Protein AF-A0A4U1IU85-F1 (afdb_monomer_lite)

Sequence (88 aa):
MSLGDKISTLVQSESERAAGPRRALLVASTALLVGLGLVGLRPSDPNDTNLIDLGMVLTLLALFLLIGAIHTYGRLGPDEGEKGSRGG

Structure (mmCIF, N/CA/C/O backbone):
data_AF-A0A4U1IU85-F1
#
_entry.id   AF-A0A4U1IU85-F1
#
loop_
_atom_site.group_PDB
_atom_site.id
_atom_site.type_symbol
_atom_site.label_atom_id
_atom_site.label_alt_id
_atom_site.label_comp_id
_atom_site.label_asym_id
_atom_site.label_entity_id
_atom_site.label_seq_id
_atom_site.pdbx_PDB_ins_code
_atom_site.Cartn_x
_atom_site.Cartn_y
_atom_site.Cartn_z
_atom_site.occupancy
_atom_site.B_iso_or_equiv
_atom_site.auth_seq_id
_atom_site.auth_comp_id
_atom_site.auth_asym_id
_atom_site.auth_atom_id
_atom_site.pdbx_PDB_model_num
ATOM 1 N N . MET A 1 1 ? -21.950 -17.138 36.194 1.00 54.94 1 MET A N 1
ATOM 2 C CA . MET A 1 1 ? -21.190 -16.705 35.002 1.00 54.94 1 MET A CA 1
ATOM 3 C C . MET A 1 1 ? -19.852 -16.177 35.495 1.00 54.94 1 MET A C 1
ATOM 5 O O . MET A 1 1 ? -19.864 -15.309 36.364 1.00 54.94 1 MET A O 1
ATOM 9 N N . SER A 1 2 ? -18.743 -16.799 35.090 1.00 67.94 2 SER A N 1
ATOM 10 C CA . SER A 1 2 ? -17.425 -16.601 35.710 1.00 67.94 2 SER A CA 1
ATOM 11 C C . SER A 1 2 ? -16.767 -15.302 35.231 1.00 67.94 2 SER A C 1
ATOM 13 O O . SER A 1 2 ? -17.002 -14.871 34.103 1.00 67.94 2 SER A O 1
ATOM 15 N N . LEU A 1 3 ? -15.917 -14.678 36.060 1.00 64.19 3 LEU A N 1
ATOM 16 C CA . LEU A 1 3 ? -15.087 -13.533 35.647 1.00 64.19 3 LEU A CA 1
ATOM 17 C C . LEU A 1 3 ? -14.235 -13.870 34.409 1.00 64.19 3 LEU A C 1
ATOM 19 O O . LEU A 1 3 ? -14.015 -13.006 33.564 1.00 64.19 3 LEU A O 1
ATOM 23 N N . GLY A 1 4 ? -13.807 -15.132 34.283 1.00 64.69 4 GLY A N 1
ATOM 24 C CA . GLY A 1 4 ? -13.034 -15.618 33.139 1.00 64.69 4 GLY A CA 1
ATOM 25 C C . GLY A 1 4 ? -13.800 -15.550 31.816 1.00 64.69 4 GLY A C 1
ATOM 26 O O . GLY A 1 4 ? -13.222 -15.156 30.806 1.00 64.69 4 GLY A O 1
ATOM 27 N N . ASP A 1 5 ? -15.108 -15.826 31.833 1.00 59.25 5 ASP A N 1
ATOM 28 C CA . ASP A 1 5 ? -15.947 -15.772 30.628 1.00 59.25 5 ASP A CA 1
ATOM 29 C C . ASP A 1 5 ? -16.083 -14.328 30.129 1.00 59.25 5 ASP A C 1
ATOM 31 O O . ASP A 1 5 ? -15.989 -14.066 28.934 1.00 59.25 5 ASP A O 1
ATOM 35 N N . LYS A 1 6 ? -16.222 -13.368 31.054 1.00 60.84 6 LYS A N 1
ATOM 36 C CA . LYS A 1 6 ? -16.342 -11.937 30.730 1.00 60.84 6 LYS A CA 1
ATOM 37 C C . LYS A 1 6 ? -15.047 -11.351 30.167 1.00 60.84 6 LYS A C 1
ATOM 39 O O . LYS A 1 6 ? -15.094 -10.588 29.202 1.00 60.84 6 LYS A O 1
ATOM 44 N N .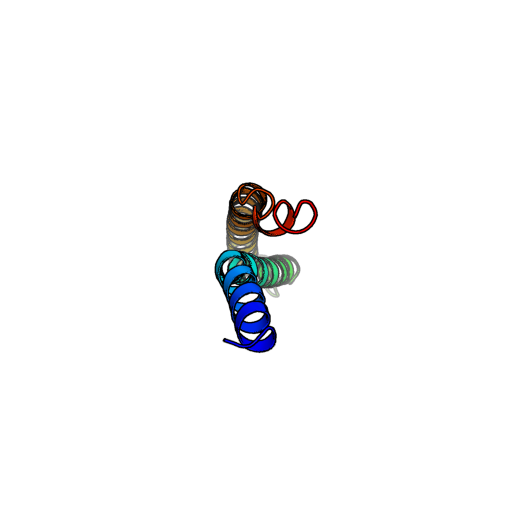 ILE A 1 7 ? -13.899 -11.722 30.739 1.00 60.28 7 ILE A N 1
ATOM 45 C CA . ILE A 1 7 ? -12.578 -11.299 30.246 1.00 60.28 7 ILE A CA 1
ATOM 46 C C . ILE A 1 7 ? -12.326 -11.882 28.853 1.00 60.28 7 ILE A C 1
ATOM 48 O O . ILE A 1 7 ? -11.896 -11.157 27.959 1.00 60.28 7 ILE A O 1
ATOM 52 N N . SER A 1 8 ? -12.653 -13.161 28.645 1.00 56.22 8 SER A N 1
ATOM 53 C CA . SER A 1 8 ? -12.505 -13.808 27.342 1.00 56.22 8 SER A CA 1
ATOM 54 C C . SER A 1 8 ? -13.346 -13.107 26.270 1.00 56.22 8 SER A C 1
ATOM 56 O O . SER A 1 8 ? -12.815 -12.786 25.212 1.00 56.22 8 SER A O 1
ATOM 58 N N . THR A 1 9 ? -14.600 -12.746 26.568 1.00 58.28 9 THR A N 1
ATOM 59 C CA . THR A 1 9 ? -15.462 -12.020 25.619 1.00 58.28 9 THR A CA 1
ATOM 60 C C . THR A 1 9 ? -15.024 -10.577 25.346 1.00 58.28 9 THR A C 1
ATOM 62 O O . THR A 1 9 ? 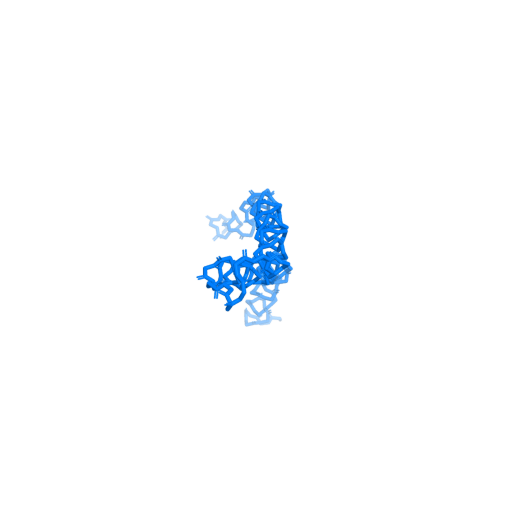-15.160 -10.111 24.218 1.00 58.28 9 THR A O 1
ATOM 65 N N . LEU A 1 10 ? -14.470 -9.865 26.338 1.00 54.09 10 LEU A N 1
ATOM 66 C CA . LEU A 1 10 ? -13.994 -8.484 26.163 1.00 54.09 10 LEU A CA 1
ATOM 67 C C . LEU A 1 10 ? -12.754 -8.428 25.265 1.00 54.09 10 LEU A C 1
ATOM 69 O O . LEU A 1 10 ? -12.762 -7.691 24.282 1.00 54.09 10 LEU A O 1
ATOM 73 N N . VAL A 1 11 ? -11.756 -9.279 25.536 1.00 54.50 11 VAL A N 1
ATOM 74 C CA . VAL A 1 11 ? -10.543 -9.413 24.706 1.00 54.50 11 VAL A CA 1
ATOM 75 C C . VAL A 1 11 ? -10.898 -9.844 23.281 1.00 54.50 11 VAL A C 1
ATOM 77 O O . VAL A 1 11 ? -10.298 -9.383 22.311 1.00 54.50 11 VAL A O 1
ATOM 80 N N . GLN A 1 12 ? -11.893 -10.718 23.136 1.00 53.34 12 GLN A N 1
ATOM 81 C CA . GLN A 1 12 ? -12.338 -11.190 21.830 1.00 53.34 12 GLN A CA 1
ATOM 82 C C . GLN A 1 12 ? -13.061 -10.082 21.040 1.00 53.34 12 GLN A C 1
ATOM 84 O O . GLN A 1 12 ? -12.793 -9.933 19.849 1.00 53.34 12 GLN A O 1
ATOM 89 N N . SER A 1 13 ? -13.871 -9.238 21.695 1.00 51.03 13 SER A N 1
ATOM 90 C CA . SER A 1 13 ? -14.567 -8.119 21.034 1.00 51.03 13 SER A CA 1
ATOM 91 C C . SER A 1 13 ? -13.646 -6.941 20.668 1.00 51.03 13 SER A C 1
ATOM 93 O O . SER A 1 13 ? -13.795 -6.355 19.594 1.00 51.03 13 SER A O 1
ATOM 95 N N . GLU A 1 14 ? -12.647 -6.641 21.509 1.00 52.22 14 GLU A N 1
ATOM 96 C CA . GLU A 1 14 ? -11.614 -5.622 21.255 1.00 52.22 14 GLU A CA 1
ATOM 97 C C . GLU A 1 14 ? -10.732 -6.043 20.063 1.00 52.22 14 GLU A C 1
ATOM 99 O O . GLU A 1 14 ? -10.422 -5.258 19.161 1.00 52.22 14 GLU A O 1
ATOM 104 N N . SER A 1 15 ? -10.413 -7.341 19.997 1.00 59.22 15 SER A N 1
ATOM 105 C CA . SER A 1 15 ? -9.672 -7.948 18.894 1.00 59.22 15 SER A CA 1
ATOM 106 C C . SER A 1 15 ? -10.445 -7.901 17.573 1.00 59.22 15 SER A C 1
ATOM 108 O O . SER A 1 15 ? -9.864 -7.533 16.555 1.00 59.22 15 SER A O 1
ATOM 110 N N . GLU A 1 16 ? -11.745 -8.212 17.547 1.00 59.03 16 GLU A N 1
ATOM 111 C CA . GLU A 1 16 ? -12.528 -8.265 16.301 1.00 59.03 16 GLU A CA 1
ATOM 112 C C . GLU A 1 16 ? -12.721 -6.893 15.642 1.00 59.03 16 GLU A C 1
ATOM 114 O O . GLU A 1 16 ? -12.558 -6.770 14.423 1.00 59.03 16 GLU A O 1
ATOM 119 N N . ARG A 1 17 ? -12.996 -5.845 16.433 1.00 62.75 17 ARG A N 1
ATOM 120 C CA . ARG A 1 17 ? -13.173 -4.474 15.921 1.00 62.75 17 ARG A CA 1
ATOM 121 C C . ARG A 1 17 ? -11.882 -3.912 15.318 1.00 62.75 17 ARG A C 1
ATOM 123 O O . ARG A 1 17 ? -11.922 -3.221 14.299 1.00 62.75 17 ARG A O 1
ATOM 130 N N . ALA A 1 18 ? -10.735 -4.246 15.909 1.00 63.09 18 ALA A N 1
ATOM 131 C CA . ALA A 1 18 ? -9.415 -3.844 15.430 1.00 63.09 18 ALA A CA 1
ATOM 132 C C . ALA A 1 18 ? -8.811 -4.808 14.386 1.00 63.09 18 ALA A C 1
ATOM 134 O O . ALA A 1 18 ? -7.887 -4.419 13.666 1.00 63.09 18 ALA A O 1
ATOM 135 N N . ALA A 1 19 ? -9.312 -6.044 14.259 1.00 67.94 19 ALA A N 1
ATOM 136 C CA . ALA A 1 19 ? -8.725 -7.091 13.415 1.00 67.94 19 ALA A CA 1
ATOM 137 C C . ALA A 1 19 ? -8.735 -6.742 11.923 1.00 67.94 19 ALA A C 1
ATOM 139 O O . ALA A 1 19 ? -7.738 -6.972 11.235 1.00 67.94 19 ALA A O 1
ATOM 140 N N . GLY A 1 20 ? -9.839 -6.187 11.417 1.00 73.88 20 GLY A N 1
ATOM 141 C CA . GLY A 1 20 ? -9.963 -5.771 10.015 1.00 73.88 20 GLY A CA 1
ATOM 142 C C . GLY A 1 20 ? -8.930 -4.701 9.634 1.00 73.88 20 GLY A C 1
ATOM 143 O O . GLY A 1 20 ? -8.095 -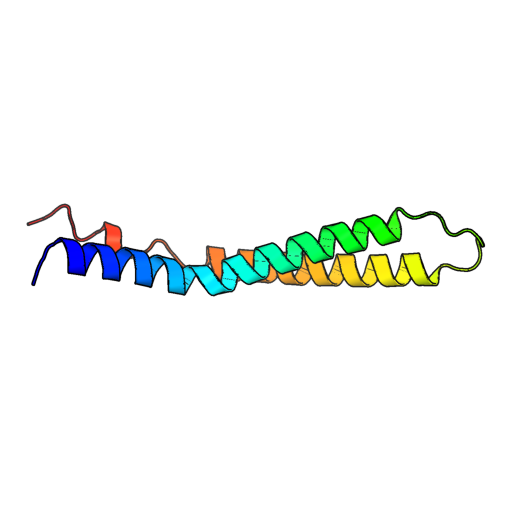4.952 8.760 1.00 73.88 20 GLY A O 1
ATOM 144 N N . PRO A 1 21 ? -8.913 -3.548 10.326 1.00 73.94 21 PRO A N 1
ATOM 145 C CA . PRO A 1 21 ? -7.919 -2.502 10.101 1.00 73.94 21 PRO A CA 1
ATOM 146 C C . PRO A 1 21 ? -6.472 -2.979 10.286 1.00 73.94 21 PRO A C 1
ATOM 148 O O . PRO A 1 21 ? -5.615 -2.637 9.475 1.00 73.94 21 PRO A O 1
ATOM 151 N N . ARG A 1 22 ? -6.181 -3.827 11.287 1.00 77.38 22 ARG A N 1
ATOM 152 C CA . ARG A 1 22 ? -4.834 -4.404 11.474 1.00 77.38 22 ARG A CA 1
ATOM 153 C C . ARG A 1 22 ? -4.381 -5.223 10.272 1.00 77.38 22 ARG A C 1
ATOM 155 O O . ARG A 1 22 ? -3.241 -5.089 9.836 1.00 77.38 22 ARG A O 1
ATOM 162 N N . ARG A 1 23 ? -5.261 -6.070 9.730 1.00 80.81 23 ARG A N 1
ATOM 163 C CA . ARG A 1 23 ? -4.958 -6.865 8.531 1.00 80.81 23 ARG A CA 1
ATOM 164 C C . ARG A 1 23 ? -4.720 -5.964 7.325 1.00 80.81 23 ARG A C 1
ATOM 166 O O . ARG A 1 23 ? -3.760 -6.193 6.598 1.00 80.81 23 ARG A O 1
ATOM 173 N N . ALA A 1 24 ? -5.537 -4.925 7.151 1.00 82.38 24 ALA A N 1
ATOM 174 C CA . ALA A 1 24 ? -5.354 -3.947 6.081 1.00 82.38 24 ALA A CA 1
ATOM 175 C C . ALA A 1 24 ? -3.999 -3.226 6.189 1.00 82.38 24 ALA A C 1
ATOM 177 O O . ALA A 1 24 ? -3.291 -3.119 5.192 1.00 82.38 24 ALA A O 1
ATOM 178 N N . LEU A 1 25 ? -3.595 -2.816 7.397 1.00 83.88 25 LEU A N 1
ATOM 179 C CA . LEU A 1 25 ? -2.284 -2.210 7.649 1.00 83.88 25 LEU A CA 1
ATOM 180 C C . LEU A 1 25 ? -1.130 -3.158 7.314 1.00 83.88 25 LEU A C 1
ATOM 182 O O . LEU A 1 25 ? -0.174 -2.737 6.664 1.00 83.88 25 LEU A O 1
ATOM 186 N N . LEU A 1 26 ? -1.215 -4.428 7.724 1.00 86.88 26 LEU A N 1
ATOM 187 C CA . LEU A 1 26 ? -0.184 -5.426 7.424 1.00 86.88 26 LEU A CA 1
ATOM 188 C C . LEU A 1 26 ? -0.054 -5.657 5.916 1.00 86.88 26 LEU A C 1
ATOM 190 O O . LEU A 1 26 ? 1.044 -5.546 5.378 1.00 86.88 26 LEU A O 1
ATOM 194 N N . VAL A 1 27 ? -1.172 -5.906 5.229 1.00 88.88 27 VAL A N 1
ATOM 195 C CA . VAL A 1 27 ? -1.188 -6.147 3.778 1.00 88.88 27 VAL A CA 1
ATOM 196 C C . 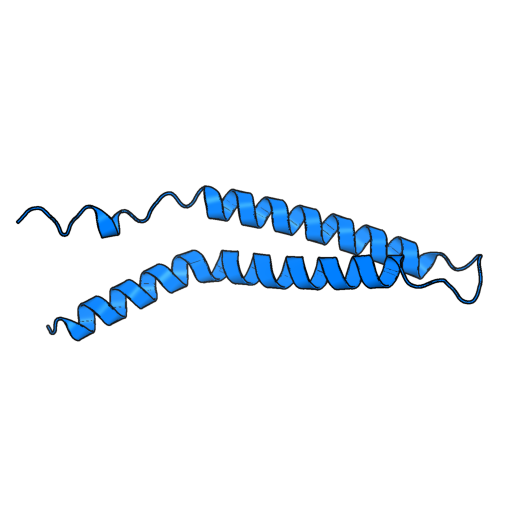VAL A 1 27 ? -0.652 -4.936 3.018 1.00 88.88 27 VAL A C 1
ATOM 198 O O . VAL A 1 27 ? 0.215 -5.089 2.160 1.00 88.88 27 VAL A O 1
ATOM 201 N N . ALA A 1 28 ? -1.118 -3.731 3.355 1.00 87.44 28 ALA A N 1
ATOM 202 C CA . ALA A 1 28 ? -0.661 -2.504 2.714 1.00 87.44 28 ALA A CA 1
ATOM 203 C C . ALA A 1 28 ? 0.831 -2.239 2.977 1.00 87.44 28 ALA A C 1
ATOM 205 O O . ALA A 1 28 ? 1.549 -1.863 2.057 1.00 87.44 28 ALA A O 1
ATOM 206 N N . SER A 1 29 ? 1.333 -2.507 4.187 1.00 88.38 29 SER A N 1
ATOM 207 C CA . SER A 1 29 ? 2.762 -2.354 4.499 1.00 88.38 29 SER A CA 1
ATOM 208 C C . SER A 1 29 ? 3.626 -3.338 3.713 1.00 88.38 29 SER A C 1
ATOM 210 O O . SER A 1 29 ? 4.660 -2.955 3.172 1.00 88.38 29 SER A O 1
ATOM 212 N N . THR A 1 30 ? 3.202 -4.599 3.590 1.00 91.56 30 THR A N 1
ATOM 213 C CA . THR A 1 30 ? 3.916 -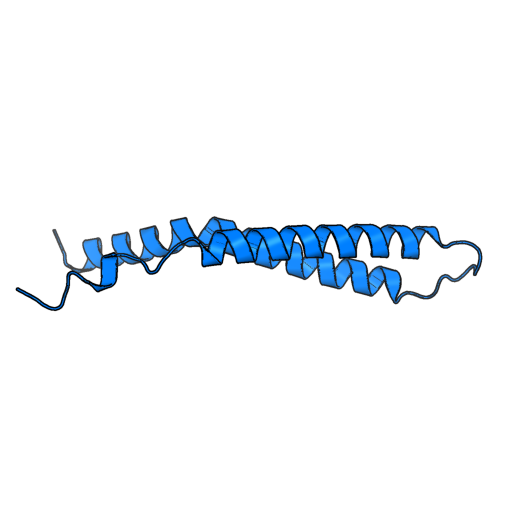5.584 2.769 1.00 91.56 30 THR A CA 1
ATOM 214 C C . THR A 1 30 ? 3.903 -5.190 1.294 1.00 91.56 30 THR A C 1
ATOM 216 O O . THR A 1 30 ? 4.952 -5.205 0.656 1.00 91.56 30 THR A O 1
ATOM 219 N N . ALA A 1 31 ? 2.749 -4.783 0.759 1.00 90.25 31 ALA A N 1
ATOM 220 C CA . ALA A 1 31 ? 2.634 -4.315 -0.621 1.00 90.25 31 ALA A CA 1
ATOM 221 C C . ALA A 1 31 ? 3.524 -3.091 -0.890 1.00 90.25 31 ALA A C 1
ATOM 223 O O . ALA A 1 31 ? 4.157 -3.020 -1.940 1.00 90.25 31 ALA A O 1
ATOM 224 N N . LEU A 1 32 ? 3.633 -2.173 0.078 1.00 91.88 32 LEU A N 1
ATOM 225 C CA . LEU A 1 32 ? 4.515 -1.011 -0.005 1.00 91.88 32 LEU A CA 1
ATOM 226 C C . LEU A 1 32 ? 5.986 -1.423 -0.123 1.00 91.88 32 LEU A C 1
ATOM 228 O O . LEU A 1 32 ? 6.695 -0.923 -0.992 1.00 91.88 32 LEU A O 1
ATOM 232 N N . LEU A 1 33 ? 6.439 -2.351 0.725 1.00 93.44 33 LEU A N 1
ATOM 233 C CA . LEU A 1 33 ? 7.816 -2.849 0.689 1.00 93.44 33 LEU A CA 1
ATOM 234 C C . LEU A 1 33 ? 8.128 -3.565 -0.627 1.00 93.44 33 LEU A C 1
ATOM 236 O O . LEU A 1 33 ? 9.204 -3.370 -1.186 1.00 93.44 33 LEU A O 1
ATOM 240 N N . VAL A 1 34 ? 7.183 -4.354 -1.144 1.00 92.25 34 VAL A N 1
ATOM 241 C CA . VAL A 1 34 ? 7.326 -5.002 -2.453 1.00 92.25 34 VAL A CA 1
ATOM 242 C C . VAL A 1 34 ? 7.408 -3.954 -3.563 1.00 92.25 34 VAL A C 1
ATOM 244 O O . VAL A 1 34 ? 8.325 -4.022 -4.374 1.00 92.25 34 VAL A O 1
ATOM 247 N N . GLY A 1 35 ? 6.515 -2.960 -3.578 1.00 88.31 35 GLY A N 1
ATOM 248 C CA . GLY A 1 35 ? 6.523 -1.880 -4.570 1.00 88.31 35 GLY A CA 1
ATOM 249 C C . GLY A 1 35 ? 7.836 -1.096 -4.579 1.00 88.31 35 GLY A C 1
ATOM 250 O O . GLY A 1 35 ? 8.440 -0.926 -5.636 1.00 88.31 35 GLY A O 1
ATOM 251 N N . LEU A 1 36 ? 8.333 -0.709 -3.400 1.00 90.56 36 LEU A N 1
ATOM 252 C CA . LEU A 1 36 ? 9.633 -0.048 -3.253 1.00 90.56 36 LEU A CA 1
ATOM 253 C C . LEU A 1 36 ? 10.789 -0.939 -3.711 1.00 90.56 36 LEU A C 1
ATOM 255 O O . LEU A 1 36 ? 11.710 -0.457 -4.369 1.00 90.56 36 LEU A O 1
ATOM 259 N N . GLY A 1 37 ? 10.727 -2.234 -3.395 1.00 89.75 37 GLY A N 1
ATOM 260 C CA . GLY A 1 37 ? 11.683 -3.221 -3.880 1.00 89.75 37 GLY A CA 1
ATOM 261 C C . GLY A 1 37 ? 11.731 -3.238 -5.403 1.00 89.75 37 GLY A C 1
ATOM 262 O O . GLY A 1 37 ? 12.803 -3.073 -5.969 1.00 89.75 37 GLY A O 1
ATOM 263 N N . LEU A 1 38 ? 10.574 -3.345 -6.060 1.00 87.19 38 LEU A N 1
ATOM 264 C CA . LEU A 1 38 ? 10.462 -3.346 -7.521 1.00 87.19 38 LEU A CA 1
ATOM 265 C C . LEU A 1 38 ? 11.005 -2.062 -8.164 1.00 87.19 38 LEU A C 1
ATOM 267 O O . LEU A 1 38 ? 11.722 -2.150 -9.155 1.00 87.19 38 LEU A O 1
ATOM 271 N N . VAL A 1 39 ? 10.731 -0.888 -7.584 1.00 87.88 39 VAL A N 1
ATOM 272 C CA . VAL A 1 39 ? 11.287 0.396 -8.059 1.00 87.88 39 VAL A CA 1
ATOM 273 C C . VAL A 1 39 ? 12.809 0.453 -7.887 1.00 87.88 39 VAL A C 1
ATOM 275 O O . VAL A 1 39 ? 13.509 1.014 -8.726 1.00 87.88 39 VAL A O 1
ATOM 278 N N . GLY A 1 40 ? 13.332 -0.118 -6.799 1.00 84.00 40 GLY A N 1
ATOM 279 C CA . GLY A 1 40 ? 14.766 -0.161 -6.514 1.00 84.00 40 GLY A CA 1
ATOM 280 C C . GLY A 1 40 ? 15.547 -1.176 -7.354 1.00 84.00 40 GLY A C 1
ATOM 281 O O . GLY A 1 40 ? 16.778 -1.109 -7.395 1.00 84.00 40 GLY A O 1
ATOM 282 N N . LEU A 1 41 ? 14.869 -2.111 -8.029 1.00 84.44 41 LEU A N 1
ATOM 283 C CA . LEU A 1 41 ? 15.516 -3.056 -8.932 1.00 84.44 41 LEU A CA 1
ATOM 284 C C . LEU A 1 41 ? 15.905 -2.346 -10.227 1.00 84.44 41 LEU A C 1
ATOM 286 O O . LEU A 1 41 ? 15.062 -1.871 -10.984 1.00 84.44 41 LEU A O 1
ATOM 290 N N . ARG A 1 42 ? 17.210 -2.305 -10.505 1.00 75.44 42 ARG A N 1
ATOM 291 C CA . ARG A 1 42 ? 17.718 -1.783 -11.772 1.00 75.44 42 ARG A CA 1
ATOM 292 C C . ARG A 1 42 ? 17.384 -2.768 -12.904 1.00 75.44 42 ARG A C 1
ATOM 294 O O . ARG A 1 42 ? 17.822 -3.919 -12.820 1.00 75.44 42 ARG A O 1
ATOM 301 N N . PRO A 1 43 ? 16.688 -2.335 -13.970 1.00 77.62 43 PRO A N 1
ATOM 302 C CA . PRO A 1 43 ? 16.445 -3.171 -15.136 1.00 77.62 43 PRO A CA 1
ATOM 303 C C . PRO A 1 43 ? 17.756 -3.613 -15.788 1.00 77.62 43 PRO A C 1
ATOM 305 O O . PRO A 1 43 ? 18.730 -2.854 -15.831 1.00 77.62 43 PRO A O 1
ATOM 308 N N . SER A 1 44 ? 17.784 -4.841 -16.307 1.00 76.50 44 SER A N 1
ATOM 309 C CA . SER A 1 44 ? 18.912 -5.322 -17.115 1.00 76.50 44 SER A CA 1
ATOM 310 C C . SER A 1 44 ? 18.955 -4.646 -18.489 1.00 76.50 44 SER A C 1
ATOM 312 O O . SER A 1 44 ? 20.043 -4.390 -18.999 1.00 76.50 44 SER A O 1
ATOM 314 N N . ASP A 1 45 ? 17.788 -4.308 -19.048 1.00 80.56 45 ASP A N 1
ATOM 315 C CA . ASP A 1 45 ? 17.640 -3.458 -20.230 1.00 80.56 45 ASP A CA 1
ATOM 316 C C . ASP A 1 45 ? 17.157 -2.061 -19.792 1.00 80.56 45 ASP A C 1
ATOM 318 O O . ASP A 1 45 ? 16.084 -1.955 -19.197 1.00 80.56 45 ASP A O 1
ATOM 322 N N . PRO A 1 46 ? 17.909 -0.977 -20.056 1.00 75.69 46 PRO A N 1
ATOM 323 C CA . PRO A 1 46 ? 17.533 0.377 -19.650 1.00 75.69 46 PRO A CA 1
ATOM 324 C C . PRO A 1 46 ? 16.244 0.908 -20.299 1.00 75.69 46 PRO A C 1
ATOM 326 O O . PRO A 1 46 ? 15.719 1.908 -19.815 1.00 75.69 46 PRO A O 1
ATOM 329 N N . ASN A 1 47 ? 15.733 0.275 -21.360 1.00 81.44 47 ASN A N 1
ATOM 330 C CA . ASN A 1 47 ? 14.447 0.637 -21.961 1.00 81.44 47 ASN A CA 1
ATOM 331 C C . ASN A 1 47 ? 13.262 -0.147 -21.373 1.00 81.44 47 ASN A C 1
ATOM 333 O O . ASN A 1 47 ? 12.115 0.195 -21.654 1.00 81.44 47 ASN A O 1
ATOM 337 N N . ASP A 1 48 ? 13.510 -1.182 -20.565 1.00 81.56 48 ASP A N 1
ATOM 338 C CA . ASP A 1 48 ? 12.454 -1.971 -19.931 1.00 81.56 48 ASP A CA 1
ATOM 339 C C . ASP A 1 48 ? 12.093 -1.379 -18.562 1.00 81.56 48 ASP A C 1
ATOM 341 O O . ASP A 1 48 ? 12.588 -1.786 -17.508 1.00 81.56 48 ASP A O 1
ATOM 345 N N . THR A 1 49 ? 11.234 -0.358 -18.586 1.00 84.00 49 THR A N 1
ATOM 346 C CA . THR A 1 49 ? 10.762 0.341 -17.379 1.00 84.00 49 THR A CA 1
ATOM 347 C C . THR A 1 49 ? 9.514 -0.285 -16.766 1.00 84.00 49 THR A C 1
ATOM 349 O O . THR A 1 49 ? 9.091 0.152 -15.698 1.00 84.00 49 THR A O 1
ATOM 352 N N . ASN A 1 50 ? 8.951 -1.340 -17.368 1.00 87.44 50 ASN A N 1
ATOM 353 C CA . ASN A 1 50 ? 7.677 -1.933 -16.945 1.00 87.44 50 ASN A CA 1
ATOM 354 C C . ASN A 1 50 ? 7.677 -2.344 -15.463 1.00 87.44 50 ASN A C 1
ATOM 356 O O . ASN A 1 50 ? 6.684 -2.178 -14.756 1.00 87.44 50 ASN A O 1
ATOM 360 N N . LEU A 1 51 ? 8.810 -2.863 -14.984 1.00 85.56 51 LEU A N 1
ATOM 361 C CA . LEU A 1 51 ? 9.025 -3.257 -13.590 1.00 85.56 51 LEU A CA 1
ATOM 362 C C . LEU A 1 51 ? 9.011 -2.062 -12.627 1.00 85.56 51 LEU A C 1
ATOM 364 O O . LEU A 1 51 ? 8.443 -2.154 -11.537 1.00 85.56 51 LEU A O 1
ATOM 368 N N . ILE A 1 52 ? 9.590 -0.938 -13.050 1.00 85.06 52 ILE A N 1
ATOM 369 C CA . ILE A 1 52 ? 9.613 0.312 -12.286 1.00 85.06 52 ILE A CA 1
ATOM 370 C C . ILE A 1 52 ? 8.209 0.920 -12.254 1.00 85.06 52 ILE A C 1
ATOM 372 O O . ILE A 1 52 ? 7.739 1.302 -11.184 1.00 85.06 52 ILE A O 1
ATOM 376 N N . ASP A 1 53 ? 7.518 0.956 -13.395 1.00 89.25 53 ASP A N 1
ATOM 377 C CA . ASP A 1 53 ? 6.161 1.496 -13.509 1.00 89.25 53 ASP A CA 1
ATOM 378 C C . ASP A 1 53 ? 5.174 0.692 -12.653 1.00 89.25 53 ASP A C 1
ATOM 380 O O . ASP A 1 53 ? 4.402 1.260 -11.874 1.00 89.25 53 ASP A O 1
ATOM 384 N N . LEU A 1 54 ? 5.260 -0.641 -12.708 1.00 90.31 54 LEU A N 1
ATOM 385 C CA . LEU A 1 54 ? 4.476 -1.529 -11.853 1.00 90.31 54 LEU A CA 1
ATOM 386 C C . LEU A 1 54 ? 4.797 -1.313 -10.368 1.00 90.31 54 LEU A C 1
ATOM 388 O O . LEU A 1 54 ? 3.883 -1.226 -9.544 1.00 90.31 54 LEU A O 1
ATOM 392 N N . GLY A 1 55 ? 6.082 -1.193 -10.024 1.00 89.81 55 GLY A N 1
ATOM 393 C CA . GLY A 1 55 ? 6.529 -0.893 -8.666 1.00 89.81 55 GLY A CA 1
ATOM 394 C C . GLY A 1 55 ? 5.983 0.441 -8.151 1.00 89.81 55 GLY A C 1
ATOM 395 O O . GLY A 1 55 ? 5.497 0.509 -7.019 1.00 89.81 55 GLY A O 1
ATOM 396 N N . MET A 1 56 ? 5.982 1.486 -8.984 1.00 92.69 56 MET A N 1
ATOM 397 C CA . MET A 1 56 ? 5.410 2.796 -8.659 1.00 92.69 56 MET A CA 1
ATOM 398 C C . MET A 1 56 ? 3.908 2.707 -8.401 1.00 92.69 56 MET A C 1
ATOM 400 O O . MET A 1 56 ? 3.436 3.178 -7.365 1.00 92.69 56 MET A O 1
ATOM 404 N N . VAL A 1 57 ? 3.156 2.075 -9.307 1.00 94.12 57 VAL A N 1
ATOM 405 C CA . VAL A 1 57 ? 1.701 1.910 -9.161 1.00 94.12 57 VAL A CA 1
ATOM 406 C C . VAL A 1 57 ? 1.375 1.144 -7.879 1.00 94.12 57 VAL A C 1
ATOM 408 O O . VAL A 1 57 ? 0.517 1.575 -7.106 1.00 94.12 57 VAL A O 1
ATOM 411 N N . LEU A 1 58 ? 2.094 0.050 -7.609 1.00 92.00 58 LEU A N 1
ATOM 412 C CA . LEU A 1 58 ? 1.909 -0.744 -6.397 1.00 92.00 58 LEU A CA 1
ATOM 413 C C . LEU A 1 58 ? 2.215 0.069 -5.131 1.00 92.00 58 LEU A C 1
ATOM 415 O O . LEU A 1 58 ? 1.458 0.008 -4.164 1.00 92.00 58 LEU A O 1
ATOM 419 N N . THR A 1 59 ? 3.284 0.869 -5.154 1.00 92.81 59 THR A N 1
ATOM 420 C CA . THR A 1 59 ? 3.680 1.750 -4.043 1.00 92.81 59 THR A CA 1
ATOM 421 C C . THR A 1 59 ? 2.602 2.797 -3.754 1.00 92.81 59 THR A C 1
ATOM 423 O O . THR A 1 59 ? 2.204 2.975 -2.601 1.00 92.81 59 THR A O 1
ATOM 426 N N . LEU A 1 60 ? 2.080 3.463 -4.790 1.00 94.12 60 LEU A N 1
ATOM 427 C CA . LEU A 1 60 ? 1.023 4.470 -4.654 1.00 94.12 60 LEU A CA 1
ATOM 428 C C . LEU A 1 60 ? -0.284 3.862 -4.134 1.00 94.12 60 LEU A C 1
ATOM 430 O O . LEU A 1 60 ? -0.920 4.430 -3.243 1.00 94.12 60 LEU A O 1
ATOM 434 N N . LEU A 1 61 ? -0.665 2.686 -4.639 1.00 93.00 61 LEU A N 1
ATOM 435 C CA . LEU A 1 61 ? -1.849 1.967 -4.172 1.00 93.00 61 LEU A CA 1
ATOM 436 C C . LEU A 1 61 ? -1.705 1.552 -2.700 1.00 93.00 61 LEU A C 1
ATOM 438 O O . LEU A 1 61 ? -2.627 1.738 -1.906 1.00 93.00 61 LEU A O 1
ATOM 442 N N . ALA A 1 62 ? -0.537 1.031 -2.321 1.00 91.06 62 ALA A N 1
ATOM 443 C CA . ALA A 1 62 ? -0.240 0.643 -0.949 1.00 91.06 62 ALA A CA 1
ATOM 444 C C . ALA A 1 62 ? -0.304 1.839 0.012 1.00 91.06 62 ALA A C 1
ATOM 446 O O . ALA A 1 62 ? -0.916 1.731 1.075 1.00 91.06 62 ALA A O 1
ATOM 447 N N . LEU A 1 63 ? 0.250 2.993 -0.379 1.00 92.94 63 LEU A N 1
ATOM 448 C CA . LEU A 1 63 ? 0.149 4.245 0.380 1.00 92.94 63 LEU A CA 1
ATOM 449 C C . LEU A 1 63 ? -1.304 4.682 0.571 1.00 92.94 63 LEU A C 1
ATOM 451 O O . LEU A 1 63 ? -1.700 5.006 1.690 1.00 92.94 63 LEU A O 1
ATOM 455 N N . PHE A 1 64 ? -2.110 4.656 -0.491 1.00 91.88 64 PHE A N 1
ATOM 456 C CA . PHE A 1 64 ? -3.526 5.015 -0.415 1.00 91.88 64 PHE A CA 1
ATOM 457 C C . PHE A 1 64 ? -4.286 4.128 0.583 1.00 91.88 64 PHE A C 1
ATOM 459 O O . PHE A 1 64 ? -5.017 4.632 1.439 1.00 91.88 64 PHE A O 1
ATOM 466 N N . LEU A 1 65 ? -4.060 2.812 0.529 1.00 88.00 65 LEU A N 1
ATOM 467 C CA . LEU A 1 65 ? -4.662 1.856 1.460 1.00 88.00 65 LEU A CA 1
ATOM 468 C C . LEU A 1 65 ? -4.187 2.068 2.901 1.00 88.00 65 LEU A C 1
ATOM 470 O O . LEU A 1 65 ? -5.007 2.024 3.814 1.00 88.00 65 LEU A O 1
ATOM 474 N N . LEU A 1 66 ? -2.895 2.333 3.111 1.00 86.06 66 LEU A N 1
ATOM 475 C CA . LEU A 1 66 ? -2.326 2.648 4.425 1.00 86.06 66 LEU A CA 1
ATOM 476 C C . LEU A 1 66 ? -2.969 3.895 5.025 1.00 86.06 66 LEU A C 1
ATOM 478 O O . LEU A 1 66 ? -3.418 3.860 6.167 1.00 86.06 66 LEU A O 1
ATOM 482 N N . ILE A 1 67 ? -3.073 4.976 4.253 1.00 87.75 67 ILE A N 1
ATOM 483 C CA . ILE A 1 67 ? -3.701 6.222 4.704 1.00 87.75 67 ILE A CA 1
ATOM 484 C C . ILE A 1 67 ? -5.173 5.975 5.051 1.00 87.75 67 ILE A C 1
ATOM 486 O O . ILE A 1 67 ? -5.624 6.388 6.118 1.00 87.75 67 ILE A O 1
ATOM 490 N N . GLY A 1 68 ? -5.914 5.253 4.205 1.00 84.81 68 GLY A N 1
ATOM 491 C CA . GLY A 1 68 ? -7.309 4.893 4.472 1.00 84.81 68 GLY A CA 1
ATOM 492 C C . GLY A 1 68 ? -7.475 4.014 5.716 1.00 84.81 68 GLY A C 1
ATOM 493 O O . GLY A 1 68 ? -8.365 4.257 6.536 1.00 84.81 68 GLY A O 1
ATOM 494 N N . ALA A 1 69 ? -6.595 3.030 5.904 1.00 82.69 69 ALA A N 1
ATOM 495 C CA . ALA A 1 69 ? -6.587 2.149 7.067 1.00 82.69 69 ALA A CA 1
ATOM 496 C C . ALA A 1 69 ? -6.253 2.914 8.356 1.00 82.69 69 ALA A C 1
ATOM 498 O O . ALA A 1 69 ? -6.937 2.740 9.359 1.00 82.69 69 ALA A O 1
ATOM 499 N N . ILE A 1 70 ? -5.262 3.811 8.331 1.00 83.19 70 ILE A N 1
ATOM 500 C CA . ILE A 1 70 ? -4.916 4.665 9.476 1.00 83.19 70 ILE A CA 1
ATOM 501 C C . ILE A 1 70 ? -6.065 5.622 9.788 1.00 83.19 70 ILE A C 1
ATOM 503 O O . ILE A 1 70 ? -6.434 5.775 10.947 1.00 83.19 70 ILE A O 1
ATOM 507 N N . HIS A 1 71 ? -6.658 6.247 8.770 1.00 84.00 71 HIS A N 1
ATOM 508 C CA . HIS A 1 71 ? -7.756 7.188 8.961 1.00 84.00 71 HIS A CA 1
ATOM 509 C C . HIS A 1 71 ? -8.996 6.508 9.554 1.00 84.00 71 HIS A C 1
ATOM 511 O O . HIS A 1 71 ? -9.608 7.036 10.477 1.00 84.00 71 HIS A O 1
ATOM 517 N N . THR A 1 72 ? -9.350 5.317 9.068 1.00 76.88 72 THR A N 1
ATOM 518 C CA . THR A 1 72 ? -10.470 4.534 9.614 1.00 76.88 72 THR A CA 1
ATOM 519 C C . THR A 1 72 ? -10.167 3.998 11.008 1.00 76.88 72 THR A C 1
ATOM 521 O O . THR A 1 72 ? -11.022 4.107 11.884 1.00 76.88 72 THR A O 1
ATOM 524 N N . TYR A 1 73 ? -8.952 3.495 11.243 1.00 71.44 73 TYR A N 1
ATOM 525 C CA . TYR A 1 73 ? -8.524 3.015 12.554 1.00 71.44 73 TYR A CA 1
ATOM 526 C C . TYR A 1 73 ? -8.479 4.137 13.598 1.00 71.44 73 TYR A C 1
ATOM 528 O O . TYR A 1 73 ? -9.019 3.979 14.682 1.00 71.44 73 TYR A O 1
ATOM 536 N N . GLY A 1 74 ? -7.928 5.305 13.259 1.00 69.50 74 GLY A N 1
ATOM 537 C CA . GLY A 1 74 ? -7.890 6.471 14.146 1.00 69.50 74 GLY A CA 1
ATOM 538 C C . GLY A 1 74 ? -9.266 7.085 14.431 1.00 69.50 74 GLY A C 1
ATOM 539 O O . GLY A 1 74 ? -9.421 7.808 15.411 1.00 69.50 74 GLY A O 1
ATOM 540 N N . ARG A 1 75 ? -10.278 6.792 13.599 1.00 66.81 75 ARG A N 1
ATOM 541 C CA . ARG A 1 75 ? -11.676 7.204 13.820 1.00 66.81 75 ARG A CA 1
ATOM 542 C C . ARG A 1 75 ? -12.466 6.224 14.687 1.00 66.81 75 ARG A C 1
ATOM 544 O O . ARG A 1 75 ? -13.572 6.560 15.115 1.00 66.81 75 ARG A O 1
ATOM 551 N N . LEU A 1 76 ? -11.928 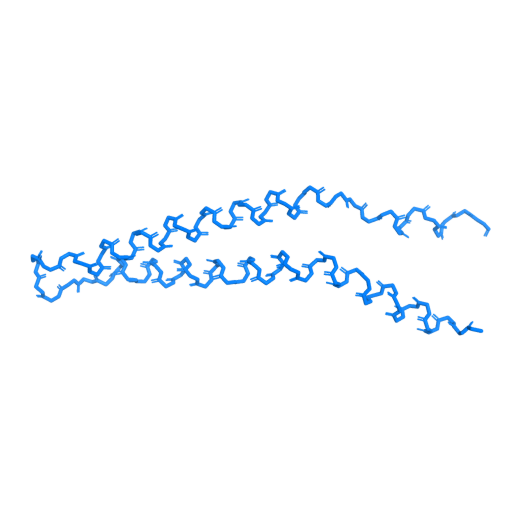5.033 14.951 1.00 62.38 76 LEU A N 1
ATOM 552 C CA . LEU A 1 76 ? -12.401 4.174 16.031 1.00 62.38 76 LEU A CA 1
ATOM 553 C C . LEU A 1 76 ? -11.933 4.853 17.325 1.00 62.38 76 LEU A C 1
ATOM 555 O O . LEU A 1 76 ? -10.804 4.664 17.761 1.00 62.38 76 LEU A O 1
ATOM 559 N N . GLY A 1 77 ? -12.755 5.758 17.864 1.00 53.78 77 GLY A N 1
ATOM 560 C CA . GLY A 1 77 ? -12.466 6.436 19.129 1.00 53.78 77 GLY A CA 1
ATOM 561 C C . GLY A 1 77 ? -12.172 5.441 20.265 1.00 53.78 77 GLY A C 1
ATOM 562 O O . GLY A 1 77 ? -12.484 4.257 20.118 1.00 53.78 77 GLY A O 1
ATOM 563 N N . PRO A 1 78 ? -11.582 5.906 21.384 1.00 54.78 78 PRO A N 1
ATOM 564 C CA . PRO A 1 78 ? -11.207 5.045 22.505 1.00 54.78 78 PRO A CA 1
ATOM 565 C C . PRO A 1 78 ? -12.387 4.169 22.925 1.00 54.78 78 PRO A C 1
ATOM 567 O O . PRO A 1 78 ? -13.502 4.678 23.070 1.00 54.78 78 PRO A O 1
ATOM 570 N N . ASP A 1 79 ? -12.145 2.865 23.083 1.00 58.62 79 ASP A N 1
ATOM 571 C CA . ASP A 1 79 ? -13.194 1.916 23.437 1.00 58.62 79 ASP A CA 1
ATOM 572 C C . ASP A 1 79 ? -13.863 2.362 24.741 1.00 58.62 79 ASP A C 1
ATOM 574 O O . ASP A 1 79 ? -13.231 2.525 25.787 1.00 58.62 79 ASP A O 1
ATOM 578 N N . GLU A 1 80 ? -15.180 2.560 24.692 1.00 53.81 80 GLU A N 1
ATOM 579 C CA . GLU A 1 80 ? -15.976 2.987 25.849 1.00 53.81 80 GLU A CA 1
ATOM 580 C C . GLU A 1 80 ? -15.978 1.945 26.991 1.00 53.81 80 GLU A C 1
ATOM 582 O O . GLU A 1 80 ? -16.536 2.193 28.059 1.00 53.81 80 GLU A O 1
ATOM 587 N N . GLY A 1 81 ? -15.293 0.808 26.815 1.00 50.91 81 GLY A N 1
ATOM 588 C CA . GLY A 1 81 ? -15.104 -0.236 27.820 1.00 50.91 81 GLY A CA 1
ATOM 589 C C . GLY A 1 81 ? -14.209 0.149 29.006 1.00 50.91 81 GLY A C 1
ATOM 590 O O . GLY A 1 81 ? -14.335 -0.464 30.063 1.00 50.91 81 GLY A O 1
ATOM 591 N N . GLU A 1 82 ? -13.358 1.177 28.902 1.00 48.28 82 GLU A N 1
ATOM 592 C CA . GLU A 1 82 ? -12.468 1.562 30.016 1.00 48.28 82 GLU A CA 1
ATOM 593 C C . GLU A 1 82 ? -13.126 2.537 31.017 1.00 48.28 82 GLU A C 1
ATOM 595 O O . GLU A 1 82 ? -12.696 2.657 32.166 1.00 48.28 82 GLU A O 1
ATOM 600 N N . LYS A 1 83 ? -14.224 3.210 30.641 1.00 47.91 83 LYS A N 1
ATOM 601 C CA . LYS A 1 83 ? -14.870 4.217 31.511 1.00 47.91 83 LYS A CA 1
ATOM 602 C C . LYS A 1 83 ? -15.825 3.639 32.563 1.00 47.91 83 LYS A C 1
ATOM 604 O O . LYS A 1 83 ? -16.227 4.368 33.465 1.00 47.91 83 LYS A O 1
ATOM 609 N N . GLY A 1 84 ? -16.166 2.351 32.492 1.00 46.88 84 GLY A N 1
ATOM 610 C CA . GLY A 1 84 ? -17.173 1.728 33.363 1.00 46.88 84 GLY A CA 1
ATOM 611 C C . GLY A 1 84 ? -16.659 1.035 34.633 1.00 46.88 84 GLY A C 1
ATOM 612 O O . GLY A 1 84 ? -17.473 0.645 35.460 1.00 46.88 84 GLY A O 1
ATOM 613 N N . SER A 1 85 ? -15.344 0.860 34.823 1.00 49.47 85 SER A N 1
ATOM 614 C CA . SER A 1 85 ? -14.812 -0.015 35.893 1.00 49.47 85 SER A CA 1
ATOM 615 C C . SER A 1 85 ? -14.185 0.713 37.095 1.00 49.47 85 SER A C 1
ATOM 617 O O . SER A 1 85 ? -13.461 0.095 37.876 1.00 49.47 85 SER A O 1
ATOM 619 N N . ARG A 1 86 ? -14.433 2.019 37.265 1.00 52.88 86 ARG A N 1
ATOM 620 C CA . ARG A 1 86 ? -13.892 2.815 38.390 1.00 52.88 86 ARG A CA 1
ATOM 621 C C . ARG A 1 86 ? -14.932 3.545 39.248 1.00 52.88 86 ARG A C 1
ATOM 623 O O . ARG A 1 86 ? -14.550 4.348 40.092 1.00 52.88 86 ARG A O 1
ATOM 630 N N . GLY A 1 87 ? -16.220 3.254 39.085 1.00 46.53 87 GLY A N 1
ATOM 631 C CA . GLY A 1 87 ? -17.273 3.809 39.938 1.00 46.53 87 GLY A CA 1
ATOM 632 C C . GLY A 1 87 ? -18.379 2.793 40.182 1.00 46.53 87 GLY A C 1
ATOM 633 O O . GLY A 1 87 ? -19.228 2.606 39.316 1.00 46.53 87 GLY A O 1
ATOM 634 N N . GLY A 1 88 ? -18.344 2.141 41.342 1.00 37.03 88 GLY A N 1
ATOM 635 C CA . GLY A 1 88 ? -19.338 1.174 41.807 1.00 37.03 88 GLY A CA 1
ATOM 636 C C . GLY A 1 88 ? -18.883 0.521 43.095 1.00 37.03 88 GLY A C 1
ATOM 637 O O . GLY A 1 88 ? -18.006 -0.361 42.995 1.00 37.03 88 GLY A O 1
#

Secondary structure (DSSP, 8-state):
--HHHHHHHHHHHHHHHHHHHHHHHHHHHHHHHHHHHHHHSPPSSTT--HHHHHHHHHHHHHHHHHHHHHHHHHTSPPPGGGTTSS--

Radius of gyration: 20.78 Å; chains: 1; bounding box: 40×24×64 Å

Organism: NCBI:txid889272

pLDDT: mean 74.53, std 15.63, range [37.03, 94.12]

Foldseek 3Di:
DDPVVVVVVVVVVVCVVCVVLVVLLVVLVVLLVVLVVQLPDDDPDNVPCVSNVSSVVSNVVSVVSNVVSCVVNPVPPDPPVVVPPPDD